Protein AF-A0A6J4GKA6-F1 (afdb_monomer)

Foldseek 3Di:
DPPPPPVVVVVVPPPPPCPVPPPDPPPQFPDKFDDPVRQWIWGHDPQKIKTWFQFPVDPDRDIDIDIAGLVLLVVVLLVLVVLQPDPPNDFQDWDWDAHPVRAIWIWGWHADPNATWIWTWHADPNHTDTIGDTGGSVRSCRRSVPDPVNPDD

Sequence (153 aa):
MKKLLLVVVLILGFNVNAQIVMRSGENKPDEVISVNMGTTEISRFGETYILQMPDLTTKSDAKWSYMLKKSEMMEIYNEVFRAMNSVEYKKGERFDYKNWRGDIVTIRYDKMLGVKSIQFITIQNESVKHIGGVLTLKNLQKLFSIDSTEKGS

Solvent-accessible surface area (backbone atoms only — not comparable to full-atom values): 9196 Å² total; per-residue (Å²): 144,83,80,72,70,69,64,63,60,67,66,67,64,70,76,60,74,78,70,77,71,73,75,81,68,86,75,70,59,83,42,78,36,68,36,80,93,62,56,30,35,29,35,29,54,88,72,39,32,41,38,35,23,36,25,72,71,52,99,55,96,47,68,46,73,48,71,40,41,69,69,56,47,50,54,54,47,52,55,51,52,52,46,71,72,39,94,78,59,51,70,71,46,67,51,78,47,68,42,98,88,64,53,60,35,38,41,31,32,38,66,59,97,87,44,67,31,33,30,49,28,33,67,53,94,95,35,82,68,39,32,36,53,80,35,36,67,68,48,49,36,58,52,65,68,57,56,87,82,74,68,81,129

Nearest PDB structures (foldseek):
  3k44-assembly4_D  TM=4.803E-01  e=1.116E-02  Drosophila melanogaster
  3k44-assembly1_A  TM=4.825E-01  e=4.144E-02  Drosophila melanogaster
  2o4x-assembly1_B  TM=3.103E-01  e=6.405E-01  Homo sapiens
  8jhz-assembly1_A  TM=2.729E-01  e=1.689E+00  Paraclostridium sordellii

Radius of gyration: 20.0 Å; Cα contacts (8 Å, |Δi|>4): 220; chains: 1; bounding box: 50×66×41 Å

pLDDT: mean 81.84, std 19.51, range [37.41, 97.19]

Mean predicted aligned error: 10.9 Å

Secondary structure (DSSP, 8-state):
--SSSHHHHHHGGG---------------SEEEEEGGGTEEEEEETTEEEEEEE-TTSSS--EEEEEEEHHHHHHHHHHHHHHHHSTT--TT-EEEEE-TTS-EEEEEEEEETTEEEEEEEEEETTEEEEEPPPEEHHHHHHHTT--TTS---

Organism: NCBI:txid2704140

Structure (mmCIF, N/CA/C/O backbone):
data_AF-A0A6J4GKA6-F1
#
_entry.id   AF-A0A6J4GKA6-F1
#
loop_
_atom_site.group_PDB
_atom_site.id
_atom_site.type_symbol
_atom_site.label_atom_id
_atom_site.label_alt_id
_atom_site.label_comp_id
_atom_site.label_asym_id
_atom_site.label_entity_id
_atom_site.label_seq_id
_atom_site.pdbx_PDB_ins_code
_atom_site.Cartn_x
_atom_site.Cartn_y
_atom_site.Cartn_z
_atom_site.occupancy
_atom_site.B_iso_or_equiv
_atom_site.auth_seq_id
_atom_site.auth_comp_id
_atom_site.auth_asym_id
_atom_site.auth_atom_id
_atom_site.pdbx_PDB_model_num
ATOM 1 N N . MET A 1 1 ? 31.691 -48.904 -19.550 1.00 51.34 1 MET A N 1
ATOM 2 C CA . MET A 1 1 ? 31.071 -47.951 -18.599 1.00 51.34 1 MET A CA 1
ATOM 3 C C . MET A 1 1 ? 31.940 -46.699 -18.408 1.00 51.34 1 MET A C 1
ATOM 5 O O . MET A 1 1 ? 32.627 -46.601 -17.407 1.00 51.34 1 MET A O 1
ATOM 9 N N . LYS A 1 2 ? 31.961 -45.759 -19.372 1.00 48.84 2 LYS A N 1
ATOM 10 C CA . LYS A 1 2 ? 32.640 -44.439 -19.241 1.00 48.84 2 LYS A CA 1
ATOM 11 C C . LYS A 1 2 ? 31.983 -43.296 -20.049 1.00 48.84 2 LYS A C 1
ATOM 13 O O . LYS A 1 2 ? 32.513 -42.197 -20.079 1.00 48.84 2 LYS A O 1
ATOM 18 N N . LYS A 1 3 ? 30.831 -43.525 -20.697 1.00 51.47 3 LYS A N 1
ATOM 19 C CA . LYS A 1 3 ? 30.171 -42.525 -21.567 1.00 51.47 3 LYS A CA 1
ATOM 20 C C . LYS A 1 3 ? 28.826 -41.998 -21.045 1.00 51.47 3 LYS A C 1
ATOM 22 O O . LYS A 1 3 ? 28.201 -41.202 -21.726 1.00 51.47 3 LYS A O 1
ATOM 27 N N . LEU A 1 4 ? 28.402 -42.395 -19.841 1.00 48.16 4 LEU A N 1
ATOM 28 C CA . LEU A 1 4 ? 27.165 -41.886 -19.225 1.00 48.16 4 LEU A CA 1
ATOM 29 C C . LEU A 1 4 ? 27.378 -40.704 -18.265 1.00 48.16 4 LEU A C 1
ATOM 31 O O . LEU A 1 4 ? 26.407 -40.069 -17.874 1.00 48.16 4 LEU A O 1
ATOM 35 N N . LEU A 1 5 ? 28.623 -40.370 -17.906 1.00 49.00 5 LEU A N 1
ATOM 36 C CA . LEU A 1 5 ? 28.882 -39.301 -16.933 1.00 49.00 5 LEU A CA 1
ATOM 37 C C . LEU A 1 5 ? 28.803 -37.887 -17.534 1.00 49.00 5 LEU A C 1
ATOM 39 O O . LEU A 1 5 ? 28.656 -36.921 -16.795 1.00 49.00 5 LEU A O 1
ATOM 43 N N . LEU A 1 6 ? 28.889 -37.749 -18.862 1.00 47.03 6 LEU A N 1
ATOM 44 C CA . LEU A 1 6 ? 28.966 -36.430 -19.501 1.00 47.03 6 LEU A CA 1
ATOM 45 C C . LEU A 1 6 ? 27.600 -35.741 -19.650 1.00 47.03 6 LEU A C 1
ATOM 47 O O . LEU A 1 6 ? 27.539 -34.525 -19.784 1.00 47.03 6 LEU A O 1
ATOM 51 N N . VAL A 1 7 ? 26.503 -36.503 -19.611 1.00 49.16 7 VAL A N 1
ATOM 52 C CA . VAL A 1 7 ? 25.150 -35.970 -19.859 1.00 49.16 7 VAL A CA 1
ATOM 53 C C . VAL A 1 7 ? 24.521 -35.392 -18.586 1.00 49.16 7 VAL A C 1
ATOM 55 O O . VAL A 1 7 ? 23.702 -34.483 -18.663 1.00 49.16 7 VAL A O 1
ATOM 58 N N . VAL A 1 8 ? 24.960 -35.829 -17.401 1.00 49.69 8 VAL A N 1
ATOM 59 C CA . VAL A 1 8 ? 24.433 -35.319 -16.120 1.00 49.69 8 VAL A CA 1
ATOM 60 C C . VAL A 1 8 ? 25.022 -33.946 -15.762 1.00 49.69 8 VAL A C 1
ATOM 62 O O . VAL A 1 8 ? 24.369 -33.150 -15.094 1.00 49.69 8 VAL A O 1
ATOM 65 N N . VAL A 1 9 ? 26.210 -33.604 -16.273 1.00 49.59 9 VAL A N 1
ATOM 66 C CA . VAL A 1 9 ? 26.846 -32.295 -16.020 1.00 49.59 9 VAL A CA 1
ATOM 67 C C . VAL A 1 9 ? 26.230 -31.174 -16.872 1.00 49.59 9 VAL A C 1
ATOM 69 O O . VAL A 1 9 ? 26.224 -30.020 -16.455 1.00 49.59 9 VAL A O 1
ATOM 72 N N . LEU A 1 10 ? 25.631 -31.496 -18.024 1.00 45.41 10 LEU A N 1
ATOM 73 C CA . LEU A 1 10 ? 25.018 -30.501 -18.917 1.00 45.41 10 LEU A CA 1
ATOM 74 C C . LEU A 1 10 ? 23.628 -30.023 -18.465 1.00 45.41 10 LEU A C 1
ATOM 76 O O . LEU A 1 10 ? 23.204 -28.942 -18.862 1.00 45.41 10 LEU A O 1
ATOM 80 N N . ILE A 1 11 ? 22.938 -30.777 -17.604 1.00 50.03 11 ILE A N 1
ATOM 81 C CA . ILE A 1 11 ? 21.599 -30.412 -17.101 1.00 50.03 11 ILE A CA 1
ATOM 82 C C . ILE A 1 11 ? 21.689 -29.622 -15.780 1.00 50.03 11 ILE A C 1
ATOM 84 O O . ILE A 1 11 ? 20.788 -28.858 -15.445 1.00 50.03 11 ILE A O 1
ATOM 88 N N . LEU A 1 12 ? 22.812 -29.714 -15.059 1.00 45.84 12 LEU A N 1
ATOM 89 C CA . LEU A 1 12 ? 23.040 -28.972 -13.811 1.00 45.84 12 LEU A CA 1
ATOM 90 C C . LEU A 1 12 ? 23.462 -27.504 -14.025 1.00 45.84 12 LEU A C 1
ATOM 92 O O . LEU A 1 12 ? 23.449 -26.727 -13.075 1.00 45.84 12 LEU A O 1
ATOM 96 N N . GLY A 1 13 ? 23.795 -27.103 -15.257 1.00 41.06 13 GLY A N 1
ATOM 97 C CA . GLY A 1 13 ? 24.255 -25.746 -15.584 1.00 41.06 13 GLY A CA 1
ATOM 98 C C . GLY A 1 13 ? 23.157 -24.703 -15.833 1.00 41.06 13 GLY A C 1
ATOM 99 O O . GLY A 1 13 ? 23.480 -23.528 -15.971 1.00 41.06 13 GLY A O 1
ATOM 100 N N . PHE A 1 14 ? 21.876 -25.094 -15.886 1.00 41.12 14 PHE A N 1
ATOM 101 C CA . PHE A 1 14 ? 20.767 -24.180 -16.216 1.00 41.12 14 PHE A CA 1
ATOM 102 C C . PHE A 1 14 ? 19.919 -23.720 -15.023 1.00 41.12 14 PHE A C 1
ATOM 104 O O . PHE A 1 14 ? 18.979 -22.959 -15.218 1.00 41.12 14 PHE A O 1
ATOM 111 N N . ASN A 1 15 ? 20.304 -24.046 -13.785 1.00 40.03 15 ASN A N 1
ATOM 112 C CA . ASN A 1 15 ? 19.903 -23.244 -12.620 1.00 40.03 15 ASN A CA 1
ATOM 113 C C . ASN A 1 15 ? 20.873 -22.069 -12.444 1.00 40.03 15 ASN A C 1
ATOM 115 O O . ASN A 1 15 ? 21.368 -21.795 -11.350 1.00 40.03 15 ASN A O 1
ATOM 119 N N . VAL A 1 16 ? 21.158 -21.363 -13.542 1.00 43.50 16 VAL A N 1
ATOM 120 C CA . VAL A 1 16 ? 21.595 -19.980 -13.419 1.00 43.50 16 VAL A CA 1
ATOM 121 C C . VAL A 1 16 ? 20.445 -19.313 -12.694 1.00 43.50 16 VAL A C 1
ATOM 123 O O . VAL A 1 16 ? 19.335 -19.262 -13.221 1.00 43.50 16 VAL A O 1
ATOM 126 N N . ASN A 1 17 ? 20.701 -18.884 -11.460 1.00 39.44 17 ASN A N 1
ATOM 127 C CA . ASN A 1 17 ? 19.914 -17.867 -10.798 1.00 39.44 17 ASN A CA 1
ATOM 128 C C . ASN A 1 17 ? 19.612 -16.803 -11.850 1.00 39.44 17 ASN A C 1
ATOM 130 O O . ASN A 1 17 ? 20.443 -15.935 -12.117 1.00 39.44 17 ASN A O 1
ATOM 134 N N . ALA A 1 18 ? 18.421 -16.856 -12.440 1.00 41.12 18 ALA A N 1
ATOM 135 C CA . ALA A 1 18 ? 17.806 -15.717 -13.078 1.00 41.12 18 ALA A CA 1
ATOM 136 C C . ALA A 1 18 ? 17.407 -14.772 -11.940 1.00 41.12 18 ALA A C 1
ATOM 138 O O . ALA A 1 18 ? 16.245 -14.452 -11.719 1.00 41.12 18 ALA A O 1
ATOM 139 N N . GLN A 1 19 ? 18.409 -14.336 -11.176 1.00 37.75 19 GLN A N 1
ATOM 140 C CA . GLN A 1 19 ? 18.415 -13.018 -10.614 1.00 37.75 19 GLN A CA 1
ATOM 141 C C . GLN A 1 19 ? 18.378 -12.149 -11.862 1.00 37.75 19 GLN A C 1
ATOM 143 O O . GLN A 1 19 ? 19.383 -11.965 -12.550 1.00 37.75 19 GLN A O 1
ATOM 148 N N . ILE A 1 20 ? 17.168 -11.742 -12.240 1.00 38.34 20 ILE A N 1
ATOM 149 C CA . ILE A 1 20 ? 16.961 -10.673 -13.197 1.00 38.34 20 ILE A CA 1
ATOM 150 C C . ILE A 1 20 ? 17.593 -9.460 -12.523 1.00 38.34 20 ILE A C 1
ATOM 152 O O . ILE A 1 20 ? 16.947 -8.692 -11.818 1.00 38.34 20 ILE A O 1
ATOM 156 N N . VAL A 1 21 ? 18.906 -9.326 -12.682 1.00 44.75 21 VAL A N 1
ATOM 157 C CA . VAL A 1 21 ? 19.577 -8.052 -12.572 1.00 44.75 21 VAL A CA 1
ATOM 158 C C . VAL A 1 21 ? 19.034 -7.309 -13.776 1.00 44.75 21 VAL A C 1
ATOM 160 O O . VAL A 1 21 ? 19.508 -7.498 -14.898 1.00 44.75 21 VAL A O 1
ATOM 163 N N . MET A 1 22 ? 17.950 -6.554 -13.566 1.00 37.41 22 MET A N 1
ATOM 164 C CA . MET A 1 22 ? 17.544 -5.526 -14.511 1.00 37.41 22 MET A CA 1
ATOM 165 C C . MET A 1 22 ? 18.800 -4.694 -14.735 1.00 37.41 22 MET A C 1
ATOM 167 O O . MET A 1 22 ? 19.224 -3.945 -13.857 1.00 37.41 22 MET A O 1
ATOM 171 N N . ARG A 1 23 ? 19.445 -4.890 -15.890 1.00 40.53 23 ARG A N 1
ATOM 172 C CA . ARG A 1 23 ? 20.390 -3.919 -16.417 1.00 40.53 23 ARG A CA 1
ATOM 173 C C . ARG A 1 23 ? 19.627 -2.608 -16.409 1.00 40.53 23 ARG A C 1
ATOM 175 O O . ARG A 1 23 ? 18.609 -2.489 -17.087 1.00 40.53 23 ARG A O 1
ATOM 182 N N . SER A 1 24 ? 20.093 -1.686 -15.581 1.00 43.94 24 SER A N 1
ATOM 183 C CA . SER A 1 24 ? 19.694 -0.293 -15.544 1.00 43.94 24 SER A CA 1
ATOM 184 C C . SER A 1 24 ? 19.870 0.305 -16.941 1.00 43.94 24 SER A C 1
ATOM 186 O O . SER A 1 24 ? 20.915 0.858 -17.268 1.00 43.94 24 SER A O 1
ATOM 188 N N . GLY A 1 25 ? 18.859 0.144 -17.793 1.00 41.66 25 GLY A N 1
ATOM 189 C CA . GLY A 1 25 ? 18.529 1.180 -18.751 1.00 41.66 25 GLY A CA 1
ATOM 190 C C . GLY A 1 25 ? 18.063 2.364 -17.920 1.00 41.66 25 GLY A C 1
ATOM 191 O O . GLY A 1 25 ? 17.200 2.197 -17.059 1.00 41.66 25 GLY A O 1
ATOM 192 N N . GLU A 1 26 ? 18.700 3.512 -18.109 1.00 52.72 26 GLU A N 1
ATOM 193 C CA . GLU A 1 26 ? 18.446 4.776 -17.418 1.00 52.72 26 GLU A CA 1
ATOM 194 C C . GLU A 1 26 ? 17.049 5.339 -17.728 1.00 52.72 26 GLU A C 1
ATOM 196 O O . GLU A 1 26 ? 16.900 6.458 -18.207 1.00 52.72 26 GLU A O 1
ATOM 201 N N . ASN A 1 27 ? 15.987 4.597 -17.431 1.00 67.06 27 ASN A N 1
ATOM 202 C CA . ASN A 1 27 ? 14.689 5.217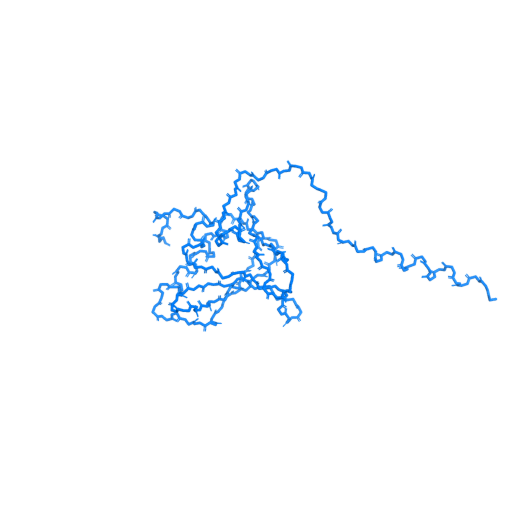 -17.254 1.00 67.06 27 ASN A CA 1
ATOM 203 C C . ASN A 1 27 ? 14.708 5.815 -15.855 1.00 67.06 27 ASN A C 1
ATOM 205 O O . ASN A 1 27 ? 14.470 5.132 -14.861 1.00 67.06 27 ASN A O 1
ATOM 209 N N . LYS A 1 28 ? 15.086 7.092 -15.775 1.00 86.94 28 LYS A N 1
ATOM 210 C CA . LYS A 1 28 ? 14.859 7.897 -14.579 1.00 86.94 28 LYS A CA 1
ATOM 211 C C . LYS A 1 28 ? 13.340 8.023 -14.389 1.00 86.94 28 LYS A C 1
ATOM 213 O O . LYS A 1 28 ? 12.645 8.252 -15.376 1.00 86.94 28 LYS A O 1
ATOM 218 N N . PRO A 1 29 ? 12.816 7.871 -13.164 1.00 90.81 29 PRO A N 1
ATOM 219 C CA . PRO A 1 29 ? 11.399 8.092 -12.917 1.00 90.81 29 PRO A CA 1
ATOM 220 C C . PRO A 1 29 ? 11.003 9.537 -13.222 1.00 90.81 29 PRO A C 1
ATOM 222 O O . PRO A 1 29 ? 11.761 10.470 -12.940 1.00 90.81 29 PRO A O 1
ATOM 225 N N . ASP A 1 30 ? 9.789 9.709 -13.737 1.00 92.62 30 ASP A N 1
ATOM 226 C CA . ASP A 1 30 ? 9.183 11.019 -13.987 1.00 92.62 30 ASP A CA 1
ATOM 227 C C . ASP A 1 30 ? 8.944 11.777 -12.677 1.00 92.62 30 ASP A C 1
ATOM 229 O O . ASP A 1 30 ? 8.963 13.004 -12.633 1.00 92.62 30 ASP A O 1
ATOM 233 N N . GLU A 1 31 ? 8.672 11.033 -11.606 1.00 93.75 31 GLU A N 1
ATOM 234 C CA . GLU A 1 31 ? 8.395 11.553 -10.274 1.00 93.75 31 GLU A CA 1
ATOM 235 C C . GLU A 1 31 ? 8.763 10.504 -9.220 1.00 93.75 31 GLU A C 1
ATOM 237 O O . GLU A 1 31 ? 8.559 9.305 -9.428 1.00 93.75 31 GLU A O 1
ATOM 242 N N . VAL A 1 32 ? 9.287 10.961 -8.079 1.00 95.19 32 VAL A N 1
ATOM 243 C CA . VAL A 1 32 ? 9.529 10.124 -6.899 1.00 95.19 32 VAL A CA 1
ATOM 244 C C . VAL A 1 32 ? 8.958 10.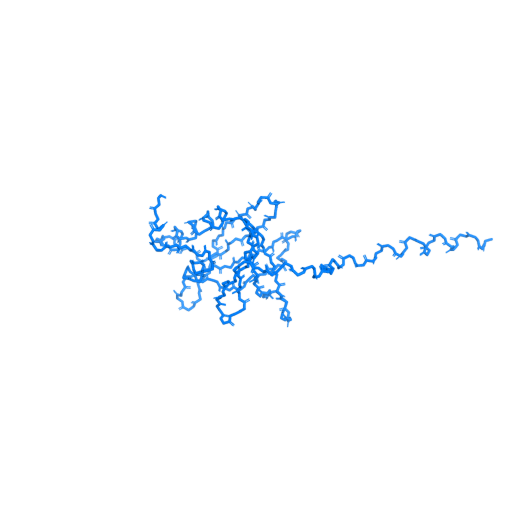817 -5.676 1.00 95.19 32 VAL A C 1
ATOM 246 O O . VAL A 1 32 ? 9.317 11.956 -5.374 1.00 95.19 32 VAL A O 1
ATOM 249 N N . ILE A 1 33 ? 8.107 10.107 -4.943 1.00 96.00 33 ILE A N 1
ATOM 250 C CA . ILE A 1 33 ? 7.528 10.589 -3.690 1.00 96.00 33 ILE A CA 1
ATOM 251 C C . ILE A 1 33 ? 7.903 9.626 -2.585 1.00 96.00 33 ILE A C 1
ATOM 253 O O . ILE A 1 33 ? 7.726 8.419 -2.721 1.00 96.00 33 ILE A O 1
ATOM 257 N N . SER A 1 34 ? 8.376 10.164 -1.463 1.00 95.75 34 SER A N 1
ATOM 258 C CA . SER A 1 34 ? 8.809 9.363 -0.326 1.00 95.75 34 SER A CA 1
ATOM 259 C C . SER A 1 34 ? 8.148 9.764 0.995 1.00 95.75 34 SER A C 1
ATOM 261 O O . SER A 1 34 ? 7.756 10.918 1.241 1.00 95.75 34 SER A O 1
ATOM 263 N N . VAL A 1 35 ? 8.014 8.766 1.867 1.00 94.56 35 VAL A N 1
ATOM 264 C CA . VAL A 1 35 ? 7.511 8.860 3.245 1.00 94.56 35 VAL A CA 1
ATOM 265 C C . VAL A 1 35 ? 8.407 8.048 4.179 1.00 94.56 35 VAL A C 1
ATOM 267 O O . VAL A 1 35 ? 9.360 7.409 3.734 1.00 94.56 35 VAL A O 1
ATOM 270 N N . ASN A 1 36 ? 8.128 8.082 5.487 1.00 90.12 36 ASN A N 1
ATOM 271 C CA . ASN A 1 36 ? 8.872 7.313 6.493 1.00 90.12 36 ASN A CA 1
ATOM 272 C C . ASN A 1 36 ? 10.398 7.508 6.372 1.00 90.12 36 ASN A C 1
ATOM 274 O O . ASN A 1 36 ? 11.155 6.542 6.301 1.00 90.12 36 ASN A O 1
ATOM 278 N N . MET A 1 37 ? 10.835 8.770 6.284 1.00 88.19 37 MET A N 1
ATOM 279 C CA . MET A 1 37 ? 12.248 9.151 6.129 1.00 88.19 37 MET A CA 1
ATOM 280 C C . MET A 1 37 ? 12.939 8.530 4.898 1.00 88.19 37 MET A C 1
ATOM 282 O O . MET A 1 37 ? 14.135 8.271 4.926 1.00 88.19 37 MET A O 1
ATOM 286 N N . GLY A 1 38 ? 12.194 8.274 3.818 1.00 89.00 38 GLY A N 1
ATOM 287 C CA . GLY A 1 38 ? 12.749 7.732 2.571 1.00 89.00 38 GLY A CA 1
ATOM 288 C C . GLY A 1 38 ? 12.757 6.206 2.486 1.00 89.00 38 GLY A C 1
ATOM 289 O O . GLY A 1 38 ? 13.158 5.653 1.469 1.00 89.00 38 GLY A O 1
ATOM 290 N N . THR A 1 39 ? 12.297 5.505 3.524 1.00 90.56 39 THR A N 1
ATOM 291 C CA . THR A 1 39 ? 12.262 4.032 3.514 1.00 90.56 39 THR A CA 1
ATOM 292 C C . THR A 1 39 ? 11.152 3.478 2.628 1.00 90.56 39 THR A C 1
ATOM 294 O O . THR A 1 39 ? 11.279 2.372 2.112 1.00 90.56 39 THR A O 1
ATOM 297 N N . THR A 1 40 ? 10.069 4.237 2.442 1.00 95.00 40 THR A N 1
ATOM 298 C CA . THR A 1 40 ? 8.978 3.897 1.526 1.00 95.00 40 THR A CA 1
ATOM 299 C C . THR A 1 40 ? 8.828 4.988 0.485 1.00 95.00 40 THR A C 1
ATOM 301 O O . THR A 1 40 ? 8.722 6.169 0.827 1.00 95.00 40 THR A O 1
ATOM 304 N N . GLU A 1 41 ? 8.787 4.589 -0.775 1.00 96.31 41 GLU A N 1
ATOM 305 C CA . GLU A 1 41 ? 8.722 5.501 -1.907 1.00 96.31 41 GLU A CA 1
ATOM 306 C C . GLU A 1 41 ? 7.846 4.943 -3.018 1.00 96.31 41 GLU A C 1
ATOM 308 O O . GLU A 1 41 ? 7.636 3.736 -3.117 1.00 96.31 41 GLU A O 1
ATOM 313 N N . ILE A 1 42 ? 7.330 5.829 -3.856 1.00 96.94 42 ILE A N 1
ATOM 314 C CA . ILE A 1 42 ? 6.684 5.457 -5.103 1.00 96.94 42 ILE A CA 1
ATOM 315 C C . ILE A 1 42 ? 7.330 6.224 -6.246 1.00 96.94 42 ILE A C 1
ATOM 317 O O . ILE A 1 42 ? 7.585 7.425 -6.143 1.00 96.94 42 ILE A O 1
ATOM 321 N N . SER A 1 43 ? 7.639 5.507 -7.319 1.00 96.19 43 SER A N 1
ATOM 322 C CA . SER A 1 43 ? 8.277 6.055 -8.514 1.00 96.19 43 SER A CA 1
ATOM 323 C C . SER A 1 43 ? 7.345 5.922 -9.712 1.00 96.19 43 SER A C 1
ATOM 325 O O . SER A 1 43 ? 6.821 4.833 -9.952 1.00 96.19 43 SER A O 1
ATOM 327 N N . ARG A 1 44 ? 7.143 7.010 -10.461 1.00 95.62 44 ARG A N 1
ATOM 328 C CA . ARG A 1 44 ? 6.310 7.035 -11.673 1.00 95.62 44 ARG A CA 1
ATOM 329 C C . ARG A 1 44 ? 7.151 6.826 -12.932 1.00 95.62 44 ARG A C 1
ATOM 331 O O . ARG A 1 44 ? 8.181 7.474 -13.096 1.00 95.62 44 ARG A O 1
ATOM 338 N N . PHE A 1 45 ? 6.662 5.966 -13.818 1.00 93.69 45 PHE A N 1
ATOM 339 C CA . PHE A 1 45 ? 7.186 5.700 -15.156 1.00 93.69 45 PHE A CA 1
ATOM 340 C C . PHE A 1 45 ? 6.010 5.660 -16.141 1.00 93.69 45 PHE A C 1
ATOM 342 O O . PHE A 1 45 ? 5.356 4.625 -16.310 1.00 93.69 45 PHE A O 1
ATOM 349 N N . GLY A 1 46 ? 5.690 6.803 -16.747 1.00 92.31 46 GLY A N 1
ATOM 350 C CA . GLY A 1 46 ? 4.475 6.984 -17.537 1.00 92.31 46 GLY A CA 1
ATOM 351 C C . GLY A 1 46 ? 3.224 6.697 -16.703 1.00 92.31 46 GLY A C 1
ATOM 352 O O . GLY A 1 46 ? 2.972 7.344 -15.688 1.00 92.31 46 GLY A O 1
ATOM 353 N N . GLU A 1 47 ? 2.448 5.695 -17.114 1.00 92.62 47 GLU A N 1
ATOM 354 C CA . GLU A 1 47 ? 1.220 5.273 -16.420 1.00 92.62 47 GLU A CA 1
ATOM 355 C C . GLU A 1 47 ? 1.456 4.241 -15.303 1.00 92.62 47 GLU A C 1
ATOM 357 O O . GLU A 1 47 ? 0.515 3.847 -14.608 1.00 92.62 47 GLU A O 1
ATOM 362 N N . THR A 1 48 ? 2.698 3.776 -15.133 1.00 95.06 48 THR A N 1
ATOM 363 C CA . THR A 1 48 ? 3.057 2.759 -14.139 1.00 95.06 48 THR A CA 1
ATOM 364 C C . THR A 1 48 ? 3.709 3.399 -12.924 1.00 95.06 48 THR A C 1
ATOM 366 O O . THR A 1 48 ? 4.603 4.233 -13.038 1.00 95.06 48 THR A O 1
ATOM 369 N N . TYR A 1 49 ? 3.295 2.951 -11.748 1.00 96.19 49 TYR A N 1
ATOM 370 C CA . TYR A 1 49 ? 3.820 3.374 -10.463 1.00 96.19 49 TYR A CA 1
ATOM 371 C C . TYR A 1 49 ? 4.433 2.172 -9.758 1.00 96.19 49 TYR A C 1
ATOM 373 O O . TYR A 1 49 ? 3.821 1.109 -9.676 1.00 96.19 49 TYR A O 1
ATOM 381 N N . ILE A 1 50 ? 5.648 2.331 -9.246 1.00 96.12 50 ILE A N 1
ATOM 382 C CA . ILE A 1 50 ? 6.349 1.289 -8.498 1.00 96.12 50 ILE A CA 1
ATOM 383 C C . ILE A 1 50 ? 6.417 1.730 -7.045 1.00 96.12 50 ILE A C 1
ATOM 385 O O . ILE A 1 50 ? 7.209 2.606 -6.707 1.00 96.12 50 ILE A O 1
ATOM 389 N N . LEU A 1 51 ? 5.587 1.127 -6.196 1.00 96.38 51 LEU A N 1
ATOM 390 C CA . LEU A 1 51 ? 5.657 1.292 -4.749 1.00 96.38 51 LEU A CA 1
ATOM 391 C C . LEU A 1 51 ? 6.787 0.409 -4.220 1.00 96.38 51 LEU A C 1
ATOM 393 O O . LEU A 1 51 ? 6.759 -0.801 -4.420 1.00 96.38 51 LEU A O 1
ATOM 397 N N . GLN A 1 52 ? 7.762 0.996 -3.539 1.00 95.62 52 GLN A N 1
ATOM 398 C CA . GLN A 1 52 ? 8.872 0.299 -2.898 1.00 95.62 52 GLN A CA 1
ATOM 399 C C . GLN A 1 52 ? 8.808 0.497 -1.387 1.00 95.62 52 GLN A C 1
ATOM 401 O O . GLN A 1 52 ? 8.652 1.616 -0.898 1.00 95.62 52 GLN A O 1
ATOM 406 N N . MET A 1 53 ? 8.931 -0.596 -0.642 1.00 93.94 53 MET A N 1
ATOM 407 C CA . MET A 1 53 ? 8.803 -0.627 0.815 1.00 93.94 53 MET A CA 1
ATOM 408 C C . MET A 1 53 ? 9.929 -1.456 1.432 1.00 93.94 53 MET A C 1
ATOM 410 O O . MET A 1 53 ? 10.423 -2.380 0.780 1.00 93.94 53 MET A O 1
ATOM 414 N N . PRO A 1 54 ? 10.308 -1.189 2.695 1.00 92.62 54 PRO A N 1
ATOM 415 C CA . PRO A 1 54 ? 11.193 -2.089 3.416 1.00 92.62 54 PRO A CA 1
ATOM 416 C C . PRO A 1 54 ? 10.482 -3.427 3.628 1.00 92.62 54 PRO A C 1
ATOM 418 O O . PRO A 1 54 ? 9.273 -3.461 3.876 1.00 92.62 54 PRO A O 1
ATOM 421 N N . ASP A 1 55 ? 11.231 -4.519 3.536 1.00 92.06 55 ASP A N 1
ATOM 422 C CA . ASP A 1 55 ? 10.737 -5.855 3.831 1.00 92.06 55 ASP A CA 1
ATOM 423 C C . ASP A 1 55 ? 11.047 -6.247 5.275 1.00 92.06 55 ASP A C 1
ATOM 425 O O . ASP A 1 55 ? 12.146 -6.691 5.614 1.00 92.06 55 ASP A O 1
ATOM 429 N N . LEU A 1 56 ? 10.026 -6.135 6.118 1.00 89.75 56 LEU A N 1
ATOM 430 C CA . LEU A 1 56 ? 10.095 -6.441 7.541 1.00 89.75 56 LEU A CA 1
ATOM 431 C C . LEU A 1 56 ? 10.200 -7.947 7.842 1.00 89.75 56 LEU A C 1
ATOM 433 O O . LEU A 1 56 ? 10.306 -8.318 9.010 1.00 89.75 56 LEU A O 1
ATOM 437 N N . THR A 1 57 ? 10.151 -8.826 6.834 1.00 86.31 57 THR A N 1
ATOM 438 C CA . THR A 1 57 ? 10.358 -10.274 7.030 1.00 86.31 57 THR A CA 1
ATOM 439 C C . THR A 1 57 ? 11.831 -10.675 7.030 1.00 86.31 57 THR A C 1
ATOM 441 O O . THR A 1 57 ? 12.177 -11.754 7.517 1.00 86.31 57 THR A O 1
ATOM 444 N N . THR A 1 58 ? 12.715 -9.818 6.513 1.00 74.69 58 THR A N 1
ATOM 445 C CA . THR A 1 58 ? 14.149 -10.104 6.404 1.00 74.69 58 THR A CA 1
ATOM 446 C C . THR A 1 58 ? 14.950 -9.328 7.448 1.00 74.69 58 THR A C 1
ATOM 448 O O . THR A 1 58 ? 14.533 -8.277 7.922 1.00 74.69 58 THR A O 1
ATOM 451 N N . LYS A 1 59 ? 16.125 -9.849 7.828 1.00 70.44 59 LYS A N 1
ATOM 452 C CA . LYS A 1 59 ? 17.059 -9.165 8.747 1.00 70.44 59 LYS A CA 1
ATOM 453 C C . LYS A 1 59 ? 17.956 -8.129 8.048 1.00 70.44 59 LYS A C 1
ATOM 455 O O . LYS A 1 59 ? 18.808 -7.539 8.702 1.00 70.44 59 LYS A O 1
ATOM 460 N N . SER A 1 60 ? 17.817 -7.966 6.734 1.00 69.62 60 SER A N 1
ATOM 461 C CA . SER A 1 60 ? 18.609 -7.056 5.898 1.00 69.62 60 SER A CA 1
ATOM 462 C C . SER A 1 60 ? 17.778 -5.854 5.459 1.00 69.62 60 SER A C 1
ATOM 464 O O . SER A 1 60 ? 16.554 -5.926 5.487 1.00 69.62 60 SER A O 1
ATOM 466 N N . ASP A 1 61 ? 18.428 -4.813 4.932 1.00 76.81 61 ASP A N 1
ATOM 467 C CA . ASP A 1 61 ? 17.791 -3.649 4.286 1.00 76.81 61 ASP A CA 1
ATOM 468 C C . ASP A 1 61 ? 17.121 -3.996 2.937 1.00 76.81 61 ASP A C 1
ATOM 470 O O . ASP A 1 61 ? 17.171 -3.235 1.968 1.00 76.81 61 ASP A O 1
ATOM 474 N N . ALA A 1 62 ? 16.516 -5.181 2.837 1.00 85.75 62 ALA A N 1
ATOM 475 C CA . ALA A 1 62 ? 15.822 -5.606 1.642 1.00 85.75 62 ALA A CA 1
ATOM 476 C C . ALA A 1 62 ? 14.596 -4.717 1.434 1.00 85.75 62 ALA A C 1
ATOM 478 O O . ALA A 1 62 ? 13.807 -4.465 2.348 1.00 85.75 62 ALA A O 1
ATOM 479 N N . LYS A 1 63 ? 14.433 -4.263 0.195 1.00 88.56 63 LYS A N 1
ATOM 480 C CA . LYS A 1 63 ? 13.205 -3.638 -0.275 1.00 88.56 63 LYS A CA 1
ATOM 481 C C . LYS A 1 63 ? 12.448 -4.636 -1.133 1.00 88.56 63 LYS A C 1
ATOM 483 O O . LYS A 1 63 ? 13.049 -5.426 -1.860 1.00 88.56 63 LYS A O 1
ATOM 488 N N . TRP A 1 64 ? 11.131 -4.548 -1.094 1.00 90.12 64 TRP A N 1
ATOM 489 C CA . TRP A 1 64 ? 10.268 -5.220 -2.053 1.00 90.12 64 TRP A CA 1
ATOM 490 C C . TRP A 1 64 ? 9.386 -4.189 -2.747 1.00 90.12 64 TRP A C 1
ATOM 492 O O . TRP A 1 64 ? 9.192 -3.076 -2.243 1.00 90.12 64 TRP A O 1
ATOM 502 N N . SER A 1 65 ? 8.895 -4.541 -3.933 1.00 92.38 65 SER A N 1
ATOM 503 C CA . SER A 1 65 ? 8.146 -3.624 -4.781 1.00 92.38 65 SER A CA 1
ATOM 504 C C . SER A 1 65 ? 6.802 -4.191 -5.219 1.00 92.38 65 SER A C 1
ATOM 506 O O . SER A 1 65 ? 6.630 -5.400 -5.370 1.00 92.38 65 SER A O 1
ATOM 508 N N . TYR A 1 66 ? 5.851 -3.289 -5.434 1.00 93.88 66 TYR A N 1
ATOM 509 C CA . TYR A 1 66 ? 4.534 -3.584 -5.973 1.00 93.88 66 TYR A CA 1
ATOM 510 C C . TYR A 1 66 ? 4.192 -2.575 -7.067 1.00 93.88 66 TYR A C 1
ATOM 512 O O . TYR A 1 66 ? 4.366 -1.369 -6.885 1.00 93.88 66 TYR A O 1
ATOM 520 N N . MET A 1 67 ? 3.750 -3.072 -8.222 1.00 95.19 67 MET A N 1
ATOM 521 C CA . MET A 1 67 ? 3.408 -2.229 -9.367 1.00 95.19 67 MET A CA 1
ATOM 522 C C . MET A 1 67 ? 1.918 -1.917 -9.381 1.00 95.19 67 MET A C 1
ATOM 524 O O . MET A 1 67 ? 1.096 -2.808 -9.169 1.00 95.19 67 MET A O 1
ATOM 528 N N . LEU A 1 68 ? 1.605 -0.658 -9.670 1.00 95.44 68 LEU A N 1
ATOM 529 C CA . LEU A 1 68 ? 0.262 -0.098 -9.664 1.00 95.44 68 LEU A CA 1
ATOM 530 C C . LEU A 1 68 ? 0.049 0.808 -10.883 1.00 95.44 68 LEU A C 1
ATOM 532 O O . LEU A 1 68 ? 0.991 1.413 -11.398 1.00 95.44 68 LEU A O 1
ATOM 536 N N . LYS A 1 69 ? -1.200 0.954 -11.312 1.00 96.25 69 LYS A N 1
ATOM 537 C CA . LYS A 1 69 ? -1.687 2.081 -12.118 1.00 96.25 69 LYS A CA 1
ATOM 538 C C . LYS A 1 69 ? -2.307 3.145 -11.214 1.00 96.25 69 LYS A C 1
ATOM 540 O O . LYS A 1 69 ? -2.658 2.875 -10.065 1.00 96.25 69 LYS A O 1
ATOM 545 N N . LYS A 1 70 ? -2.509 4.357 -11.743 1.00 94.25 70 LYS A N 1
ATOM 546 C CA . LYS A 1 70 ? -3.175 5.441 -10.997 1.00 94.25 70 LYS A CA 1
ATOM 547 C C . LYS A 1 70 ? -4.569 5.040 -10.501 1.00 94.25 70 LYS A C 1
ATOM 549 O O . LYS A 1 70 ? -4.865 5.293 -9.340 1.00 94.25 70 LYS A O 1
ATOM 554 N N . SER A 1 71 ? -5.380 4.369 -11.323 1.00 94.56 71 SER A N 1
ATOM 555 C CA . SER A 1 71 ? -6.712 3.885 -10.917 1.00 94.56 71 SER A CA 1
ATOM 556 C C . SER A 1 71 ? -6.648 2.926 -9.725 1.00 94.56 71 SER A C 1
ATOM 558 O O . SER A 1 71 ? -7.410 3.067 -8.777 1.00 94.56 71 SER A O 1
ATOM 560 N N . GLU A 1 72 ? -5.676 2.016 -9.720 1.00 96.38 72 GLU A N 1
ATOM 561 C CA . GLU A 1 72 ? -5.496 1.029 -8.651 1.00 96.38 72 GLU A CA 1
ATOM 562 C C . GLU A 1 72 ? -5.056 1.683 -7.336 1.00 96.38 72 GLU A C 1
ATOM 564 O O . GLU A 1 72 ? -5.510 1.308 -6.256 1.00 96.38 72 GLU A O 1
ATOM 569 N N .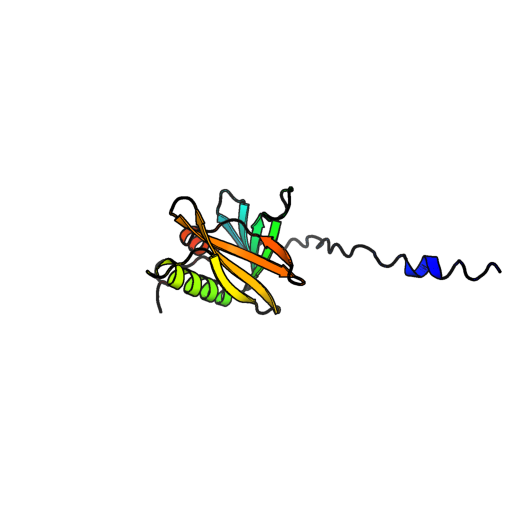 MET A 1 73 ? -4.212 2.718 -7.417 1.00 95.94 73 MET A N 1
ATOM 570 C CA . MET A 1 73 ? -3.878 3.543 -6.254 1.00 95.94 73 MET A CA 1
ATOM 571 C C . MET A 1 73 ? -5.119 4.229 -5.667 1.00 95.94 73 MET A C 1
ATOM 573 O O . MET A 1 73 ? -5.264 4.253 -4.445 1.00 95.94 73 MET A O 1
ATOM 577 N N . MET A 1 74 ? -6.021 4.751 -6.511 1.00 95.00 74 MET A N 1
ATOM 578 C CA . MET A 1 74 ? -7.280 5.359 -6.055 1.00 95.00 74 MET A CA 1
ATOM 579 C C . MET A 1 74 ? -8.186 4.333 -5.369 1.00 95.00 74 MET A C 1
ATOM 581 O O . MET A 1 74 ? -8.703 4.601 -4.289 1.00 95.00 74 MET A O 1
ATOM 585 N N . GLU A 1 75 ? -8.355 3.151 -5.964 1.00 96.12 75 GLU A N 1
ATOM 586 C CA . GLU A 1 75 ? -9.174 2.068 -5.403 1.00 96.12 75 GLU A CA 1
ATOM 587 C C . GLU A 1 75 ? -8.672 1.646 -4.018 1.00 96.12 75 GLU A C 1
ATOM 589 O O . GLU A 1 75 ? -9.437 1.638 -3.050 1.00 96.12 75 GLU A O 1
ATOM 594 N N . ILE A 1 76 ? -7.366 1.378 -3.900 1.00 97.12 76 ILE A N 1
ATOM 595 C CA . ILE A 1 76 ? -6.731 1.036 -2.623 1.00 97.12 76 ILE A CA 1
ATOM 596 C C . ILE A 1 76 ? -6.913 2.171 -1.612 1.00 97.12 76 ILE A C 1
ATOM 598 O O . ILE A 1 76 ? -7.258 1.919 -0.455 1.00 97.12 76 ILE A O 1
ATOM 602 N N . TYR A 1 77 ? -6.678 3.421 -2.023 1.00 96.69 77 TYR A N 1
ATOM 603 C CA . TYR A 1 77 ? -6.822 4.569 -1.133 1.00 96.69 77 TYR A CA 1
ATOM 604 C C . TYR A 1 77 ? -8.247 4.698 -0.603 1.00 96.69 77 TYR A C 1
ATOM 606 O O . TYR A 1 77 ? -8.421 4.865 0.601 1.00 96.69 77 TYR A O 1
ATOM 614 N N . ASN A 1 78 ? -9.254 4.584 -1.468 1.00 94.88 78 ASN A N 1
ATOM 615 C CA . ASN A 1 78 ? -10.658 4.730 -1.098 1.00 94.88 78 ASN A CA 1
ATOM 616 C C . ASN A 1 78 ? -11.109 3.633 -0.128 1.00 94.88 78 ASN A C 1
ATOM 618 O O . ASN A 1 78 ? -11.763 3.931 0.875 1.00 94.88 78 ASN A O 1
ATOM 622 N N . GLU A 1 79 ? -10.695 2.386 -0.361 1.00 95.38 79 GLU A N 1
ATOM 623 C CA . GLU A 1 79 ? -10.969 1.265 0.543 1.00 95.38 79 GLU A CA 1
ATOM 624 C C . GLU A 1 79 ? -10.355 1.507 1.932 1.00 95.38 79 GLU A C 1
ATOM 626 O O . GLU A 1 79 ? -11.021 1.401 2.967 1.00 95.38 79 GLU A O 1
ATOM 631 N N . VAL A 1 80 ? -9.080 1.908 1.965 1.00 95.75 80 VAL A N 1
ATOM 632 C CA . VAL A 1 80 ? -8.360 2.204 3.210 1.00 95.75 80 VAL A CA 1
ATOM 633 C C . VAL A 1 80 ? -8.953 3.420 3.918 1.00 95.75 80 VAL A C 1
ATOM 635 O O . VAL A 1 80 ? -9.133 3.388 5.136 1.00 95.75 80 VAL A O 1
ATOM 638 N N . PHE A 1 81 ? -9.284 4.478 3.180 1.00 94.88 81 PHE A N 1
ATOM 639 C CA . PHE A 1 81 ? -9.909 5.688 3.701 1.00 94.88 81 PHE A CA 1
ATOM 640 C C . PHE A 1 81 ? -11.249 5.364 4.362 1.00 94.88 81 PHE A C 1
ATOM 642 O O . PHE A 1 81 ? -11.475 5.761 5.508 1.00 94.88 81 PHE A O 1
ATOM 649 N N . ARG A 1 82 ? -12.112 4.598 3.684 1.00 93.50 82 ARG A N 1
ATOM 650 C CA . ARG A 1 82 ? -13.409 4.163 4.215 1.00 93.50 82 ARG A CA 1
ATOM 651 C C . ARG A 1 82 ? -13.235 3.362 5.502 1.00 93.50 82 ARG A C 1
ATOM 653 O O . ARG A 1 82 ? -13.832 3.701 6.522 1.00 93.50 82 ARG A O 1
ATOM 660 N N . ALA A 1 83 ? -12.379 2.343 5.488 1.00 93.12 83 ALA A N 1
ATOM 661 C CA . ALA A 1 83 ? -12.168 1.485 6.651 1.00 93.12 83 ALA A C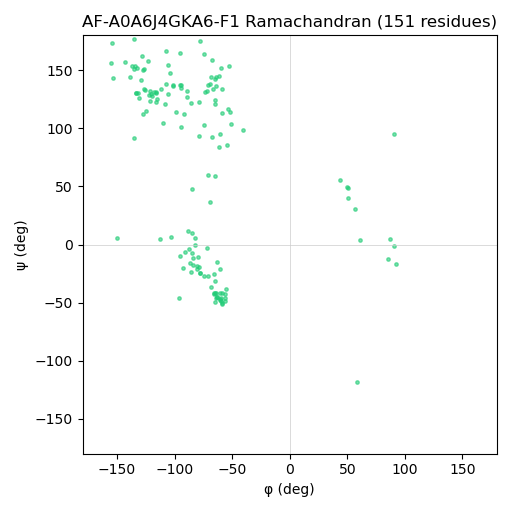A 1
ATOM 662 C C . ALA A 1 83 ? -11.540 2.236 7.839 1.00 93.12 83 ALA A C 1
ATOM 664 O O . ALA A 1 83 ? -11.965 2.071 8.982 1.00 93.12 83 ALA A O 1
ATOM 665 N N . MET A 1 84 ? -10.554 3.107 7.600 1.00 93.00 84 MET A N 1
ATOM 666 C CA . MET A 1 84 ? -9.897 3.869 8.668 1.00 93.00 84 MET A CA 1
ATOM 667 C C . MET A 1 84 ? -10.780 4.950 9.282 1.00 93.00 84 MET A C 1
ATOM 669 O O . MET A 1 84 ? -10.585 5.276 10.455 1.00 93.00 84 MET A O 1
ATOM 673 N N . ASN A 1 85 ? -11.744 5.488 8.540 1.00 91.12 85 ASN A N 1
ATOM 674 C CA . ASN A 1 85 ? -12.718 6.440 9.073 1.00 91.12 85 ASN A CA 1
ATOM 675 C C . ASN A 1 85 ? -13.987 5.763 9.611 1.00 91.12 85 ASN A C 1
ATOM 677 O O . ASN A 1 85 ? -14.796 6.425 10.254 1.00 91.12 85 ASN A O 1
ATOM 681 N N . SER A 1 86 ? -14.137 4.448 9.430 1.00 87.94 86 SER A N 1
ATOM 682 C CA . SER A 1 86 ? -15.220 3.688 10.045 1.00 87.94 86 SER A CA 1
ATOM 683 C C . SER A 1 86 ? -15.056 3.597 11.567 1.00 87.94 86 SER A C 1
ATOM 685 O O . SER A 1 86 ? -13.946 3.455 12.107 1.00 87.94 86 SER A O 1
ATOM 687 N N . VAL A 1 87 ? -16.198 3.636 12.258 1.00 81.94 87 VAL A N 1
ATOM 688 C CA . VAL A 1 87 ? -16.320 3.344 13.694 1.00 81.94 87 VAL A CA 1
ATOM 689 C C . VAL A 1 87 ? -15.990 1.871 13.971 1.00 81.94 87 VAL A C 1
ATOM 691 O O . VAL A 1 87 ? -15.499 1.535 15.045 1.00 81.94 87 VAL A O 1
ATOM 694 N N . GLU A 1 88 ? -16.166 1.007 12.969 1.00 80.12 88 GLU A N 1
ATOM 695 C CA . GLU A 1 88 ? -15.937 -0.439 13.031 1.00 80.12 88 GLU A CA 1
ATOM 696 C C . GLU A 1 88 ? -14.498 -0.856 12.699 1.00 80.12 88 GLU A C 1
ATOM 698 O O . GLU A 1 88 ? -14.237 -2.038 12.508 1.00 80.12 88 GLU A O 1
ATOM 703 N N . TYR A 1 89 ? -13.549 0.082 12.619 1.00 86.06 89 TYR A N 1
ATOM 704 C CA . TYR A 1 89 ? -12.151 -0.241 12.327 1.00 86.06 89 TYR A CA 1
ATOM 705 C C . TYR A 1 89 ? -11.599 -1.308 13.289 1.00 86.06 89 TYR A C 1
ATOM 707 O O . TYR A 1 89 ? -11.440 -1.049 14.489 1.00 86.06 89 TYR A O 1
ATOM 715 N N . LYS A 1 90 ? -11.217 -2.475 12.758 1.00 87.88 90 LYS A N 1
ATOM 716 C CA . LYS A 1 90 ? -10.594 -3.551 13.539 1.00 87.88 90 LYS A CA 1
ATOM 717 C C . LYS A 1 90 ? -9.166 -3.810 13.080 1.00 87.88 90 LYS A C 1
ATOM 719 O O . LYS A 1 90 ? -8.887 -4.102 11.921 1.00 87.88 90 LYS A O 1
ATOM 724 N N . LYS A 1 91 ? -8.235 -3.752 14.036 1.00 91.50 91 LYS A N 1
ATOM 725 C CA . LYS A 1 91 ? -6.856 -4.206 13.822 1.00 91.50 91 LYS A CA 1
ATOM 726 C C . LYS A 1 91 ? -6.871 -5.687 13.430 1.00 91.50 91 LYS A C 1
ATOM 728 O O . LYS A 1 91 ? -7.522 -6.487 14.093 1.00 91.50 91 LYS A O 1
ATOM 733 N N . GLY A 1 92 ? -6.112 -6.040 12.398 1.00 90.75 92 GLY A N 1
ATOM 734 C CA . GLY A 1 92 ? -5.998 -7.405 11.887 1.00 90.75 92 GLY A CA 1
ATOM 735 C C . GLY A 1 92 ? -6.978 -7.744 10.764 1.00 90.75 92 GLY A C 1
ATOM 736 O O . GLY A 1 92 ? -6.707 -8.697 10.032 1.00 90.75 92 GLY A O 1
ATOM 737 N N . GLU A 1 93 ? -8.047 -6.959 10.570 1.00 94.75 93 GLU A N 1
ATOM 738 C CA . GLU A 1 93 ? -8.846 -7.049 9.344 1.00 94.75 93 GLU A CA 1
ATOM 739 C C . GLU A 1 93 ? -7.972 -6.741 8.126 1.00 94.75 93 GLU A C 1
ATOM 741 O O . GLU A 1 93 ? -6.950 -6.047 8.206 1.00 94.75 93 GLU A O 1
ATOM 746 N N . ARG A 1 94 ? -8.351 -7.326 6.995 1.00 95.31 94 ARG A N 1
ATOM 747 C CA . ARG A 1 94 ? -7.559 -7.298 5.775 1.00 95.31 94 ARG A CA 1
ATOM 748 C C . ARG A 1 94 ? -8.445 -7.481 4.558 1.00 95.31 94 ARG A C 1
ATOM 750 O O . ARG A 1 94 ? -9.495 -8.110 4.656 1.00 95.31 94 ARG A O 1
ATOM 757 N N . PHE A 1 95 ? -7.964 -7.003 3.426 1.00 95.50 95 PHE A N 1
ATOM 758 C CA . PHE A 1 95 ? -8.524 -7.312 2.121 1.00 95.50 95 PHE A CA 1
ATOM 759 C C . PHE A 1 95 ? -7.391 -7.631 1.151 1.00 95.50 95 PHE A C 1
ATOM 761 O O . PHE A 1 95 ? -6.272 -7.135 1.305 1.00 95.50 95 PHE A O 1
ATOM 768 N N . ASP A 1 96 ? -7.682 -8.473 0.169 1.00 96.50 96 ASP A N 1
ATOM 769 C CA . ASP A 1 96 ? -6.744 -8.794 -0.897 1.00 96.50 96 ASP A CA 1
ATOM 770 C C . ASP A 1 96 ? -7.020 -7.894 -2.097 1.00 96.50 96 ASP A C 1
ATOM 772 O O . ASP A 1 96 ? -8.170 -7.672 -2.476 1.00 96.50 96 ASP A O 1
ATOM 776 N N . TYR A 1 97 ? -5.955 -7.380 -2.699 1.00 96.12 97 TYR A N 1
ATOM 777 C CA . TYR A 1 97 ? -6.010 -6.561 -3.897 1.00 96.12 97 TYR A CA 1
ATOM 778 C C . TYR A 1 97 ? -5.166 -7.202 -4.993 1.00 96.12 97 TYR A C 1
ATOM 780 O O . TYR A 1 97 ? -3.999 -7.525 -4.771 1.00 96.12 97 TYR A O 1
ATOM 788 N N . LYS A 1 98 ? -5.752 -7.374 -6.179 1.00 95.75 98 LYS A N 1
ATOM 789 C CA . LYS A 1 98 ? -5.084 -7.929 -7.359 1.00 95.75 98 LYS A CA 1
ATOM 790 C C . LYS A 1 98 ? -4.859 -6.818 -8.377 1.00 95.75 98 LYS A C 1
ATOM 792 O O . LYS A 1 98 ? -5.833 -6.228 -8.831 1.00 95.75 98 LYS A O 1
ATOM 797 N N . ASN A 1 99 ? -3.608 -6.556 -8.749 1.00 93.12 99 ASN A N 1
ATOM 798 C CA . ASN A 1 99 ? -3.307 -5.574 -9.793 1.00 93.12 99 ASN A CA 1
ATOM 799 C C . ASN A 1 99 ? -3.564 -6.128 -11.211 1.00 93.12 99 ASN A C 1
ATOM 801 O O . ASN A 1 99 ? -3.817 -7.318 -11.423 1.00 93.12 99 ASN A O 1
ATOM 805 N N . TRP A 1 100 ? -3.409 -5.263 -12.211 1.00 92.69 100 TRP A N 1
ATOM 806 C CA . TRP A 1 100 ? -3.546 -5.556 -13.638 1.00 92.69 100 TRP A CA 1
ATOM 807 C C . TRP A 1 100 ? -2.562 -6.610 -14.163 1.00 92.69 100 TRP A C 1
ATOM 809 O O . TRP A 1 100 ? -2.817 -7.210 -15.207 1.00 92.69 100 TRP A O 1
ATOM 819 N N . ARG A 1 101 ? -1.444 -6.851 -13.463 1.00 92.75 101 ARG A N 1
ATOM 820 C CA . ARG A 1 101 ? -0.466 -7.907 -13.790 1.00 92.75 101 ARG A CA 1
ATOM 821 C C . ARG A 1 101 ? -0.864 -9.266 -13.221 1.00 92.75 101 ARG A C 1
ATOM 823 O O . ARG A 1 101 ? -0.289 -10.282 -13.598 1.00 92.75 101 ARG A O 1
ATOM 830 N N . GLY A 1 102 ? -1.854 -9.284 -12.336 1.00 91.94 102 GLY A N 1
ATOM 831 C CA . GLY A 1 102 ? -2.300 -10.461 -11.616 1.00 91.94 102 GLY A CA 1
ATOM 832 C C . GLY A 1 102 ? -1.545 -10.736 -10.318 1.00 91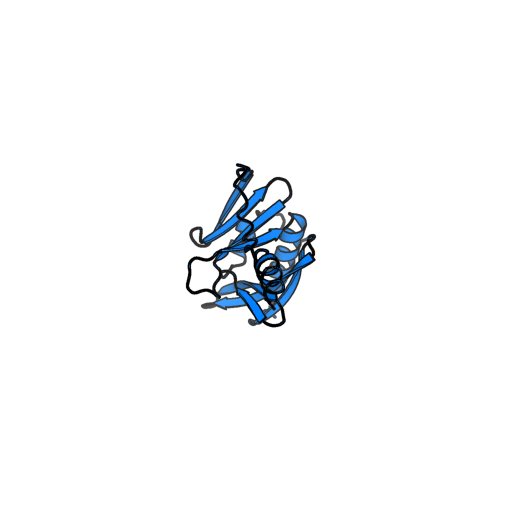.94 102 GLY A C 1
ATOM 833 O O . GLY A 1 102 ? -1.839 -11.749 -9.683 1.00 91.94 102 GLY A O 1
ATOM 834 N N . ASP A 1 103 ? -0.638 -9.845 -9.909 1.00 90.12 103 ASP A N 1
ATOM 835 C CA . ASP A 1 103 ? 0.010 -9.904 -8.602 1.00 90.12 103 ASP A CA 1
ATOM 836 C C . ASP A 1 103 ? -1.030 -9.588 -7.519 1.00 90.12 103 ASP A C 1
ATOM 838 O O . ASP A 1 103 ? -1.848 -8.680 -7.682 1.00 90.12 103 ASP A O 1
ATOM 842 N N . ILE A 1 104 ? -1.001 -10.333 -6.414 1.00 93.06 104 ILE A N 1
ATOM 843 C CA . ILE A 1 104 ? -1.920 -10.148 -5.287 1.00 93.06 104 ILE A CA 1
ATOM 844 C C . ILE A 1 104 ? -1.142 -9.628 -4.084 1.00 93.06 104 ILE A C 1
ATOM 846 O O . ILE A 1 104 ? -0.095 -10.170 -3.720 1.00 93.06 104 ILE A O 1
ATOM 850 N N . VAL A 1 105 ? -1.693 -8.606 -3.435 1.00 95.50 105 VAL A N 1
ATOM 851 C CA . VAL A 1 105 ? -1.221 -8.102 -2.150 1.00 95.50 105 VAL A CA 1
ATOM 852 C C . VAL A 1 105 ? -2.365 -8.083 -1.145 1.00 95.50 105 VAL A C 1
ATOM 854 O O . VAL A 1 105 ? -3.456 -7.595 -1.422 1.00 95.50 105 VAL A O 1
ATOM 857 N N . THR A 1 106 ? -2.107 -8.599 0.047 1.00 96.69 106 THR A N 1
ATOM 858 C CA . THR A 1 106 ? -2.998 -8.470 1.194 1.00 96.69 106 THR A CA 1
ATOM 859 C C . THR A 1 106 ? -2.689 -7.157 1.898 1.00 96.69 106 THR A C 1
ATOM 861 O O . THR A 1 106 ? -1.568 -6.937 2.363 1.00 96.69 106 THR A O 1
ATOM 864 N N . ILE A 1 107 ? -3.680 -6.285 2.029 1.00 97.19 107 ILE A N 1
ATOM 865 C CA . ILE A 1 107 ? -3.572 -5.048 2.799 1.00 97.19 107 ILE A CA 1
ATOM 866 C C . ILE A 1 107 ? -4.205 -5.301 4.160 1.00 97.19 107 ILE A C 1
ATOM 868 O O . ILE A 1 107 ? -5.404 -5.550 4.265 1.00 97.19 107 ILE A O 1
ATOM 872 N N . ARG A 1 108 ? -3.386 -5.270 5.213 1.00 96.56 108 ARG A N 1
ATOM 873 C CA . ARG A 1 108 ? -3.808 -5.536 6.593 1.00 96.56 108 ARG A CA 1
ATOM 874 C C . ARG A 1 108 ? -3.870 -4.244 7.391 1.00 96.56 108 ARG A C 1
ATOM 876 O O . ARG A 1 108 ? -2.887 -3.508 7.442 1.00 96.56 108 ARG A O 1
ATOM 883 N N . TYR A 1 109 ? -4.984 -4.011 8.073 1.00 95.75 109 TYR A N 1
ATOM 884 C CA . TYR A 1 109 ? -5.142 -2.898 8.999 1.00 95.75 109 TYR A CA 1
ATOM 885 C C . TYR A 1 109 ? -4.369 -3.155 10.296 1.00 95.75 109 TYR A C 1
ATOM 887 O O . TYR A 1 109 ? -4.498 -4.207 10.925 1.00 95.75 109 TYR A O 1
ATOM 895 N N . ASP A 1 110 ? -3.586 -2.170 10.728 1.00 93.31 110 ASP A N 1
ATOM 896 C CA . ASP A 1 110 ? -2.801 -2.222 11.958 1.00 93.31 110 ASP A CA 1
ATOM 897 C C . ASP A 1 110 ? -2.953 -0.947 12.796 1.00 93.31 110 ASP A C 1
ATOM 899 O O . ASP A 1 110 ? -3.161 0.152 12.286 1.00 93.31 110 ASP A O 1
ATOM 903 N N . LYS A 1 111 ? -2.802 -1.076 14.109 1.00 89.25 111 LYS A N 1
ATOM 904 C CA . LYS A 1 111 ? -2.863 0.028 15.061 1.00 89.25 111 LYS A CA 1
ATOM 905 C C . LYS A 1 111 ? -1.610 0.012 15.923 1.00 89.25 111 LYS A C 1
ATOM 907 O O . LYS A 1 111 ? -1.442 -0.894 16.745 1.00 89.25 111 LYS A O 1
ATOM 912 N N . MET A 1 112 ? -0.763 1.024 15.750 1.00 81.25 112 MET A N 1
ATOM 913 C CA . MET A 1 112 ? 0.474 1.197 16.512 1.00 81.25 112 MET A CA 1
ATOM 914 C C . MET A 1 112 ? 0.378 2.473 17.345 1.00 81.25 112 MET A C 1
ATOM 916 O O . MET A 1 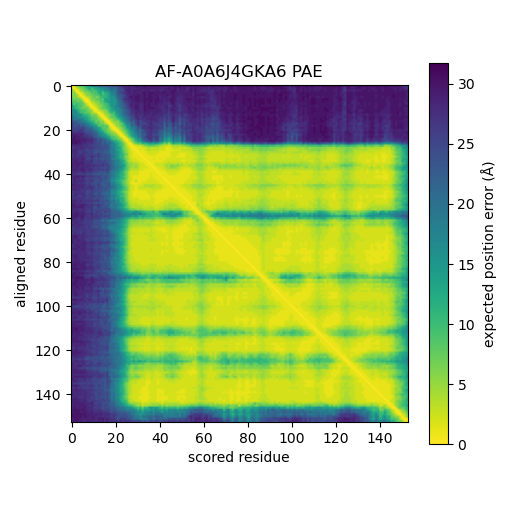112 ? 0.110 3.545 16.809 1.00 81.25 112 MET A O 1
ATOM 920 N N . LEU A 1 113 ? 0.541 2.349 18.667 1.00 84.75 113 LEU A N 1
ATOM 921 C CA . LEU A 1 113 ? 0.478 3.475 19.616 1.00 84.75 113 LEU A CA 1
ATOM 922 C C . LEU A 1 113 ? -0.775 4.360 19.446 1.00 84.75 113 LEU A C 1
ATOM 924 O O . LEU A 1 113 ? -0.715 5.582 19.508 1.00 84.75 113 LEU A O 1
ATOM 928 N N . GLY A 1 114 ? -1.929 3.738 19.186 1.00 84.75 114 GLY A N 1
ATOM 929 C CA . GLY A 1 114 ? -3.198 4.447 18.992 1.00 84.75 114 GLY A CA 1
ATOM 930 C C . GLY A 1 114 ? -3.451 4.956 17.569 1.00 84.75 114 GLY A C 1
ATOM 931 O O . GLY A 1 114 ? -4.596 5.270 17.248 1.00 84.75 114 GLY A O 1
ATOM 932 N N . VAL A 1 115 ? -2.445 4.956 16.693 1.00 90.88 115 VAL A N 1
ATOM 933 C CA . VAL A 1 115 ? -2.549 5.449 15.314 1.00 90.88 115 VAL A CA 1
ATOM 934 C C . VAL A 1 115 ? -2.988 4.326 14.373 1.00 90.88 115 VAL A C 1
ATOM 936 O O . VAL A 1 115 ? -2.378 3.257 14.349 1.00 90.88 115 VAL A O 1
ATOM 939 N N . LYS A 1 116 ? -4.054 4.566 13.594 1.00 94.75 116 LY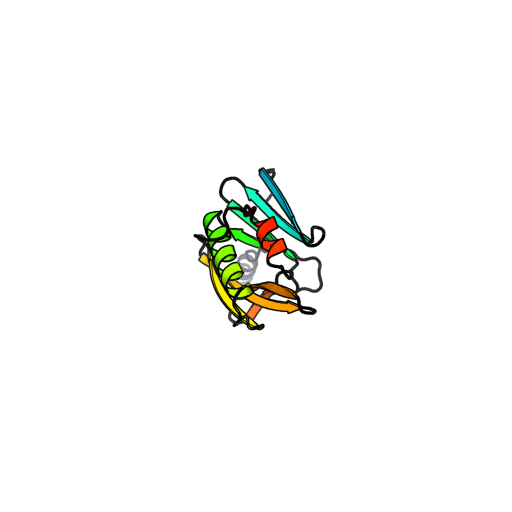S A N 1
ATOM 940 C CA . LYS A 1 116 ? -4.527 3.651 12.542 1.00 94.75 116 LYS A CA 1
ATOM 941 C C . LYS A 1 116 ? -3.554 3.657 11.358 1.00 94.75 116 LYS A C 1
ATOM 943 O O . LYS A 1 116 ? -3.093 4.711 10.917 1.00 94.75 116 LYS A O 1
ATOM 948 N N . SER A 1 117 ? -3.266 2.476 10.835 1.00 95.44 117 SER A N 1
ATOM 949 C CA . SER A 1 117 ? -2.297 2.254 9.764 1.00 95.44 117 SER A CA 1
ATOM 950 C C . SER A 1 117 ? -2.609 0.985 8.964 1.00 95.44 117 SER A C 1
ATOM 952 O O . SER A 1 117 ? -3.542 0.250 9.298 1.00 95.44 117 SER A O 1
ATOM 954 N N . ILE A 1 118 ? -1.863 0.762 7.886 1.00 96.56 118 ILE A N 1
ATOM 955 C CA . ILE A 1 118 ? -1.879 -0.459 7.082 1.00 96.56 118 ILE A CA 1
ATOM 956 C C . ILE A 1 118 ? -0.474 -1.022 6.894 1.00 96.56 118 ILE A C 1
ATOM 958 O O . ILE A 1 118 ? 0.521 -0.303 7.013 1.00 96.56 118 ILE A O 1
ATOM 962 N N . GLN A 1 119 ? -0.420 -2.294 6.517 1.00 95.38 119 GLN A N 1
ATOM 963 C CA . GLN A 1 119 ? 0.748 -2.949 5.940 1.00 95.38 119 GLN A CA 1
ATOM 964 C C . GLN A 1 119 ? 0.344 -3.663 4.654 1.00 95.38 119 GLN A C 1
ATOM 966 O O . GLN A 1 119 ? -0.718 -4.284 4.593 1.00 95.38 119 GLN A O 1
ATOM 971 N N . PHE A 1 120 ? 1.218 -3.611 3.659 1.00 96.25 120 PHE A N 1
ATOM 972 C CA . PHE A 1 120 ? 1.112 -4.430 2.459 1.00 96.25 120 PHE A CA 1
ATOM 973 C C . PHE A 1 120 ? 1.841 -5.754 2.702 1.00 96.25 120 PHE A C 1
ATOM 975 O O . PHE A 1 120 ? 2.963 -5.752 3.206 1.00 96.25 120 PHE A O 1
ATOM 982 N N . ILE A 1 121 ? 1.214 -6.880 2.380 1.00 94.88 121 ILE A N 1
ATOM 983 C CA . ILE A 1 121 ? 1.738 -8.220 2.650 1.00 94.88 121 ILE A CA 1
ATOM 984 C C . ILE A 1 121 ? 1.587 -9.062 1.391 1.00 94.88 121 ILE A C 1
ATOM 986 O O . ILE A 1 121 ? 0.503 -9.137 0.825 1.00 94.88 121 ILE A O 1
ATOM 990 N N . THR A 1 122 ? 2.651 -9.732 0.967 1.00 91.94 122 THR A N 1
ATOM 991 C CA . THR A 1 122 ? 2.555 -10.738 -0.099 1.00 91.94 122 THR A CA 1
ATOM 992 C C . THR A 1 122 ? 2.553 -12.132 0.511 1.00 91.94 122 THR A C 1
ATOM 994 O O . THR A 1 122 ? 3.310 -12.417 1.442 1.00 91.94 122 THR A O 1
ATOM 997 N N . ILE A 1 123 ? 1.685 -13.003 -0.002 1.00 84.19 123 ILE A N 1
ATOM 998 C CA . ILE A 1 123 ? 1.568 -14.400 0.422 1.00 84.19 123 ILE A CA 1
ATOM 999 C C . ILE A 1 123 ? 1.851 -15.273 -0.798 1.00 84.19 123 ILE A C 1
ATOM 1001 O O . ILE A 1 123 ? 1.261 -15.078 -1.858 1.00 84.19 123 ILE A O 1
ATOM 1005 N N . GLN A 1 124 ? 2.765 -16.228 -0.658 1.00 79.19 124 GLN A N 1
ATOM 1006 C CA . GLN A 1 124 ? 3.096 -17.212 -1.687 1.00 79.19 124 GLN A CA 1
ATOM 1007 C C . GLN A 1 124 ? 3.106 -18.594 -1.046 1.00 79.19 124 GLN A C 1
ATOM 1009 O O . GLN A 1 124 ? 3.743 -18.779 -0.010 1.00 79.19 124 GLN A O 1
ATOM 1014 N N . ASN A 1 125 ? 2.414 -19.560 -1.656 1.00 80.38 125 ASN A N 1
ATOM 1015 C CA . ASN A 1 125 ? 2.299 -20.928 -1.133 1.00 80.38 125 ASN A CA 1
ATOM 1016 C C . ASN A 1 125 ? 1.891 -20.946 0.353 1.00 80.38 125 ASN A C 1
ATOM 1018 O O . ASN A 1 125 ? 2.575 -21.539 1.184 1.00 80.38 125 ASN A O 1
ATOM 1022 N N . GLU A 1 126 ? 0.832 -20.199 0.690 1.00 81.25 126 GLU A N 1
ATOM 1023 C CA . GLU A 1 126 ? 0.285 -20.054 2.054 1.00 81.25 126 GLU A CA 1
ATOM 1024 C C . GLU A 1 126 ? 1.247 -19.447 3.094 1.00 81.25 126 GLU A C 1
ATOM 1026 O O . GLU A 1 126 ? 0.898 -19.290 4.262 1.00 81.25 126 GLU A O 1
ATOM 1031 N N . SER A 1 127 ? 2.443 -19.033 2.674 1.00 83.06 127 SER A N 1
ATOM 1032 C CA . SER A 1 127 ? 3.456 -18.431 3.533 1.00 83.06 127 SER A CA 1
ATOM 1033 C C . SER A 1 127 ? 3.584 -16.939 3.259 1.00 83.06 127 SER A C 1
ATOM 1035 O O . SER A 1 127 ? 3.593 -16.495 2.109 1.00 83.06 127 SER A O 1
ATOM 1037 N N . VAL A 1 128 ? 3.710 -16.145 4.324 1.00 87.00 128 VAL A N 1
ATOM 1038 C CA . VAL A 1 128 ? 4.012 -14.714 4.197 1.00 87.00 128 VAL A CA 1
ATOM 1039 C C . VAL A 1 128 ? 5.405 -14.562 3.599 1.00 87.00 128 VAL A C 1
ATOM 1041 O O . VAL A 1 128 ? 6.381 -15.051 4.166 1.00 87.00 128 VAL A O 1
ATOM 1044 N N . LYS A 1 129 ? 5.485 -13.887 2.452 1.00 89.19 129 LYS A N 1
ATOM 1045 C CA . LYS A 1 129 ? 6.728 -13.696 1.711 1.00 89.19 129 LYS A CA 1
ATOM 1046 C C . LYS A 1 129 ? 7.386 -12.358 2.020 1.00 89.19 129 LYS A C 1
ATOM 1048 O O . LYS A 1 129 ? 8.582 -12.341 2.274 1.00 89.19 129 LYS A O 1
ATOM 1053 N N . HIS A 1 130 ? 6.607 -11.278 2.019 1.00 90.88 130 HIS A N 1
ATOM 1054 C CA . HIS A 1 130 ? 7.075 -9.930 2.343 1.00 90.88 130 HIS A CA 1
ATOM 1055 C C . HIS A 1 130 ? 6.044 -9.202 3.203 1.00 90.88 130 HIS A C 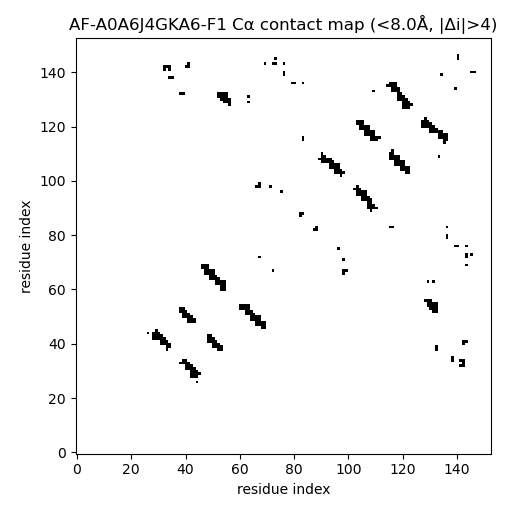1
ATOM 1057 O O . HIS A 1 130 ? 4.839 -9.353 2.988 1.00 90.88 130 HIS A O 1
ATOM 1063 N N . ILE A 1 131 ? 6.516 -8.380 4.142 1.00 92.12 131 ILE A N 1
ATOM 1064 C CA . ILE A 1 131 ? 5.689 -7.454 4.927 1.00 92.12 131 ILE A CA 1
ATOM 1065 C C . ILE A 1 131 ? 6.279 -6.062 4.740 1.00 92.12 131 ILE A C 1
ATOM 1067 O O . ILE A 1 131 ? 7.402 -5.795 5.154 1.00 92.12 131 ILE A O 1
ATOM 1071 N N . GLY A 1 132 ? 5.518 -5.169 4.119 1.00 91.19 132 GLY A N 1
ATOM 1072 C CA . GLY A 1 132 ? 5.879 -3.769 3.953 1.00 91.19 132 GLY A CA 1
ATOM 1073 C C . GLY A 1 132 ? 5.905 -2.991 5.264 1.00 91.19 132 GLY A C 1
ATOM 1074 O O . GLY A 1 132 ? 5.252 -3.342 6.253 1.00 91.19 132 GLY A O 1
ATOM 1075 N N . GLY A 1 133 ? 6.635 -1.877 5.232 1.00 89.69 133 GLY A N 1
ATOM 1076 C CA . GLY A 1 133 ? 6.593 -0.856 6.272 1.00 89.69 133 GLY A CA 1
ATOM 1077 C C . GLY A 1 133 ? 5.169 -0.373 6.569 1.00 89.69 133 GLY A C 1
ATOM 1078 O O . GLY A 1 133 ? 4.277 -0.412 5.721 1.00 89.69 133 GLY A O 1
ATOM 1079 N N . VAL A 1 134 ? 4.959 0.100 7.796 1.00 92.81 134 VAL A N 1
ATOM 1080 C CA . VAL A 1 134 ? 3.657 0.604 8.242 1.00 92.81 134 VAL A CA 1
ATOM 1081 C C . VAL A 1 134 ? 3.354 1.953 7.583 1.00 92.81 134 VAL A C 1
ATOM 1083 O O . VAL A 1 134 ? 4.181 2.872 7.587 1.00 92.81 134 VAL A O 1
ATOM 1086 N N . LEU A 1 135 ? 2.142 2.095 7.046 1.00 95.25 135 LEU A N 1
ATOM 1087 C CA . LEU A 1 135 ? 1.671 3.320 6.404 1.00 95.25 135 LEU A CA 1
ATOM 1088 C C . LEU A 1 135 ? 0.414 3.847 7.088 1.00 95.25 135 LEU A C 1
ATOM 1090 O O . LEU A 1 135 ? -0.597 3.161 7.198 1.00 95.25 135 LEU A O 1
ATOM 1094 N N . THR A 1 136 ? 0.466 5.096 7.543 1.00 95.38 136 THR A N 1
ATOM 1095 C CA . THR A 1 136 ? -0.733 5.829 7.968 1.00 95.38 136 THR A CA 1
ATOM 1096 C C . THR A 1 136 ? -1.542 6.272 6.748 1.00 95.38 136 THR A C 1
ATOM 1098 O O . THR A 1 136 ? -1.004 6.359 5.641 1.00 95.38 136 THR A O 1
ATOM 1101 N N . LEU A 1 137 ? -2.810 6.649 6.946 1.00 95.12 137 LEU A N 1
ATOM 1102 C CA . LEU A 1 137 ? -3.627 7.234 5.876 1.00 95.12 137 LEU A CA 1
ATOM 1103 C C . LEU A 1 137 ? -2.959 8.466 5.241 1.00 95.12 137 LEU A C 1
ATOM 1105 O O . LEU A 1 137 ? -3.003 8.634 4.029 1.00 95.12 137 LEU A O 1
ATOM 1109 N N . LYS A 1 138 ? -2.290 9.299 6.050 1.00 94.56 138 LYS A N 1
ATOM 1110 C CA . LYS A 1 138 ? -1.552 10.481 5.578 1.00 94.56 138 LYS A CA 1
ATOM 1111 C C . LYS A 1 138 ? -0.358 10.098 4.702 1.00 94.56 138 LYS A C 1
ATOM 1113 O O . LYS A 1 138 ? -0.123 10.739 3.682 1.00 94.56 138 LYS A O 1
ATOM 1118 N N . ASN A 1 139 ? 0.388 9.061 5.087 1.00 96.00 139 ASN A N 1
ATOM 1119 C CA . ASN A 1 139 ? 1.496 8.556 4.277 1.00 96.00 139 ASN A CA 1
ATOM 1120 C C . ASN A 1 139 ? 0.989 8.019 2.939 1.00 96.00 139 ASN A C 1
ATOM 1122 O O . ASN A 1 139 ? 1.563 8.347 1.907 1.00 96.00 139 ASN A O 1
ATOM 1126 N N . LEU A 1 140 ? -0.096 7.240 2.960 1.00 95.94 140 LEU A N 1
ATOM 1127 C CA . LEU A 1 140 ? -0.700 6.688 1.752 1.00 95.94 140 LEU A CA 1
ATOM 1128 C C . LEU A 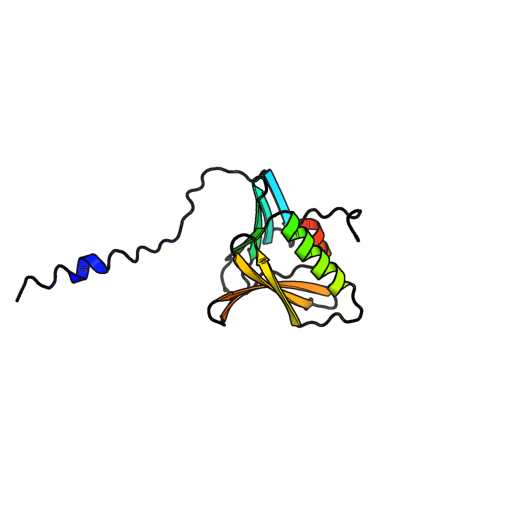1 140 ? -1.222 7.796 0.829 1.00 95.94 140 LEU A C 1
ATOM 1130 O O . LEU A 1 140 ? -0.928 7.781 -0.359 1.00 95.94 140 LEU A O 1
ATOM 1134 N N . GLN A 1 141 ? -1.911 8.795 1.392 1.00 95.25 141 GLN A N 1
ATOM 1135 C CA . GLN A 1 141 ? -2.391 9.966 0.654 1.00 95.25 141 GLN A CA 1
ATOM 1136 C C . GLN A 1 141 ? -1.240 10.693 -0.051 1.00 95.25 141 GLN A C 1
ATOM 1138 O O . GLN A 1 141 ? -1.351 11.037 -1.225 1.00 95.25 141 GLN A O 1
ATOM 1143 N N . LYS A 1 142 ? -0.131 10.913 0.671 1.00 95.75 142 LYS A N 1
ATOM 1144 C CA . LYS A 1 142 ? 1.055 11.569 0.122 1.00 95.75 142 LYS A CA 1
ATOM 1145 C C . LYS A 1 142 ? 1.694 10.728 -0.978 1.00 95.75 142 LYS A C 1
ATOM 1147 O O . LYS A 1 142 ? 1.967 11.271 -2.036 1.00 95.75 142 LYS A O 1
ATOM 1152 N N . LEU A 1 143 ? 1.932 9.435 -0.732 1.00 96.31 143 LEU A N 1
ATOM 1153 C CA . LEU A 1 143 ? 2.522 8.535 -1.727 1.00 96.31 143 LEU A CA 1
ATOM 1154 C C . LEU A 1 143 ? 1.694 8.538 -3.010 1.00 96.31 143 LEU A C 1
ATOM 1156 O O . LEU A 1 143 ? 2.236 8.719 -4.087 1.00 96.31 143 LEU A O 1
ATOM 1160 N N . PHE A 1 144 ? 0.378 8.392 -2.911 1.00 95.50 144 PHE A N 1
ATOM 1161 C CA . PHE A 1 144 ? -0.468 8.242 -4.092 1.00 95.50 144 PHE A CA 1
ATOM 1162 C C . PHE A 1 144 ? -0.832 9.569 -4.776 1.00 95.50 144 PHE A C 1
ATOM 1164 O O . PHE A 1 144 ? -1.615 9.553 -5.731 1.00 95.50 144 PHE A O 1
ATOM 1171 N N . SER A 1 145 ? -0.270 10.699 -4.321 1.00 90.81 145 SER A N 1
ATOM 1172 C CA . SER A 1 145 ? -0.612 12.055 -4.777 1.00 90.81 145 SER A CA 1
ATOM 1173 C C . SER A 1 145 ? -2.121 12.241 -4.896 1.00 90.81 145 SER A C 1
ATOM 1175 O O . SER A 1 145 ? -2.634 12.509 -5.983 1.00 90.81 145 SER A O 1
ATOM 1177 N N . ILE A 1 146 ? -2.834 11.972 -3.800 1.00 82.94 146 ILE A N 1
ATOM 1178 C CA . ILE A 1 146 ? -4.286 12.151 -3.728 1.00 82.94 146 ILE A CA 1
ATOM 1179 C C . ILE A 1 146 ? -4.553 13.558 -3.210 1.00 82.94 146 ILE A C 1
ATOM 1181 O O . ILE A 1 146 ? -4.270 13.865 -2.039 1.00 82.94 146 ILE A O 1
ATOM 1185 N N . ASP A 1 147 ? -5.103 14.403 -4.075 1.00 73.75 147 ASP A N 1
ATOM 1186 C CA . ASP A 1 147 ? -5.451 15.766 -3.705 1.00 73.75 147 ASP A CA 1
ATOM 1187 C C . ASP A 1 147 ? -6.537 15.762 -2.629 1.00 73.75 147 ASP A C 1
ATOM 1189 O O . ASP A 1 147 ? -7.440 14.924 -2.597 1.00 73.75 147 ASP A O 1
ATOM 1193 N N . SER A 1 148 ? -6.474 16.717 -1.699 1.00 57.50 148 SER A N 1
ATOM 1194 C CA . SER A 1 148 ? -7.455 16.794 -0.609 1.00 57.50 148 SER A CA 1
ATOM 1195 C C . SER A 1 148 ? -8.889 17.045 -1.089 1.00 57.50 148 SER A C 1
ATOM 1197 O O . SER A 1 148 ? -9.814 16.855 -0.301 1.00 57.50 148 SER A O 1
ATOM 1199 N N . THR A 1 149 ? -9.062 17.462 -2.345 1.00 54.53 149 THR A N 1
ATOM 1200 C CA . THR A 1 149 ? -10.342 17.693 -3.027 1.00 54.53 149 THR A CA 1
ATOM 1201 C C . THR A 1 149 ? -10.926 16.440 -3.680 1.00 54.53 149 THR A C 1
ATOM 1203 O O . THR A 1 149 ? -12.117 16.426 -3.955 1.00 54.53 149 THR A O 1
ATOM 1206 N N . GLU A 1 150 ? -10.142 15.374 -3.878 1.00 52.62 150 GLU A N 1
ATOM 1207 C CA . GLU A 1 150 ? -10.614 14.078 -4.410 1.00 52.62 150 GLU A CA 1
ATOM 1208 C C . GLU A 1 150 ? -11.196 13.168 -3.310 1.00 52.62 150 GLU A C 1
ATOM 1210 O O . GLU A 1 150 ? -11.469 11.985 -3.516 1.00 52.62 150 GLU A O 1
ATOM 1215 N N . LYS A 1 151 ? -11.390 13.711 -2.102 1.00 46.28 151 LYS A N 1
ATOM 1216 C CA . LYS A 1 151 ? -11.997 13.000 -0.978 1.00 46.28 151 LYS A CA 1
ATOM 1217 C C . LYS A 1 151 ? -13.504 12.870 -1.186 1.00 46.28 151 LYS A C 1
ATOM 1219 O O . LYS A 1 151 ? -14.245 13.798 -0.885 1.00 46.28 151 LYS A O 1
ATOM 1224 N N . GLY A 1 152 ? -13.943 11.682 -1.586 1.00 46.25 152 GLY A N 1
ATOM 1225 C CA . GLY A 1 152 ? -15.352 11.300 -1.569 1.00 46.25 152 GLY A CA 1
ATOM 1226 C C . GLY A 1 152 ? -16.075 11.622 -2.871 1.00 46.25 152 GLY A C 1
ATOM 1227 O O . GLY A 1 152 ? -16.598 12.716 -3.064 1.00 46.25 152 GLY A O 1
ATOM 1228 N N . SER A 1 153 ? -16.141 10.621 -3.739 1.00 37.47 153 SER A N 1
ATOM 1229 C CA . SER A 1 153 ? -17.268 10.403 -4.646 1.00 37.47 153 SER A CA 1
ATOM 1230 C C . SER A 1 153 ? -17.846 9.036 -4.322 1.00 37.47 153 SER A C 1
ATOM 1232 O O . SER A 1 153 ? -17.025 8.119 -4.082 1.00 37.47 153 SER A O 1
#